Protein AF-A0A0R2JJ15-F1 (afdb_monomer)

Structure (mmCIF, N/CA/C/O backbone):
data_AF-A0A0R2JJ15-F1
#
_entry.id   AF-A0A0R2JJ15-F1
#
loop_
_atom_site.group_PDB
_atom_site.id
_atom_site.type_symbol
_atom_site.label_atom_id
_atom_site.label_alt_id
_atom_site.label_comp_id
_atom_site.label_asym_id
_atom_site.label_entity_id
_atom_site.label_seq_id
_atom_site.pdbx_PDB_ins_code
_atom_site.Cartn_x
_atom_site.Cartn_y
_atom_site.Cartn_z
_atom_site.occupancy
_atom_site.B_iso_or_equiv
_atom_site.auth_seq_id
_atom_site.auth_comp_id
_atom_site.auth_asym_id
_atom_site.auth_atom_id
_atom_site.pdbx_PDB_model_num
ATOM 1 N N . MET A 1 1 ? -5.731 -6.480 8.537 1.00 78.06 1 MET A N 1
ATOM 2 C CA . MET A 1 1 ? -5.852 -7.213 9.824 1.00 78.06 1 MET A CA 1
ATOM 3 C C . MET A 1 1 ? -4.947 -6.651 10.909 1.00 78.06 1 MET A C 1
ATOM 5 O O . MET A 1 1 ? -5.484 -6.080 11.848 1.00 78.06 1 MET A O 1
ATOM 9 N N . GLY A 1 2 ? -3.614 -6.746 10.768 1.00 78.00 2 GLY A N 1
ATOM 10 C CA . GLY A 1 2 ? -2.658 -6.289 11.794 1.00 78.00 2 GLY A CA 1
ATOM 11 C C . GLY A 1 2 ? -2.909 -4.866 12.301 1.00 78.00 2 GLY A C 1
ATOM 12 O O . GLY A 1 2 ? -2.854 -4.636 13.500 1.00 78.00 2 GLY A O 1
ATOM 13 N N . LEU A 1 3 ? -3.322 -3.955 11.414 1.00 85.50 3 LEU A N 1
ATOM 14 C CA . LEU A 1 3 ? -3.562 -2.549 11.759 1.00 85.50 3 LEU A CA 1
ATOM 15 C C . LEU A 1 3 ? -4.679 -2.346 12.777 1.00 85.50 3 LEU A C 1
ATOM 17 O O . LEU A 1 3 ? -4.579 -1.487 13.642 1.00 85.50 3 LEU A O 1
ATOM 21 N N . VAL A 1 4 ? -5.754 -3.117 12.641 1.00 83.38 4 VAL A N 1
ATOM 22 C CA . VAL A 1 4 ? -6.953 -2.956 13.468 1.00 83.38 4 VAL A CA 1
ATOM 23 C C . VAL A 1 4 ? -6.856 -3.786 14.749 1.00 83.38 4 VAL A C 1
ATOM 25 O O . VAL A 1 4 ? -7.503 -3.449 15.733 1.00 83.38 4 VAL A O 1
ATOM 28 N N . LEU A 1 5 ? -6.081 -4.876 14.733 1.00 83.56 5 LEU A N 1
ATOM 29 C CA . LEU A 1 5 ? -5.919 -5.773 15.882 1.00 83.56 5 LEU A CA 1
ATOM 30 C C . LEU A 1 5 ? -4.769 -5.365 16.807 1.00 83.56 5 LEU A C 1
ATOM 32 O O . LEU A 1 5 ? -4.867 -5.588 18.007 1.00 83.56 5 LEU A O 1
ATOM 36 N N . LEU A 1 6 ? -3.693 -4.811 16.247 1.00 84.06 6 LEU A N 1
ATOM 37 C CA . LEU A 1 6 ? -2.497 -4.401 16.977 1.00 84.06 6 LEU A CA 1
ATOM 38 C C . LEU A 1 6 ? -2.385 -2.875 16.916 1.00 84.06 6 LEU A C 1
ATOM 40 O O . LEU A 1 6 ? -2.943 -2.178 17.757 1.00 84.06 6 LEU A O 1
ATOM 44 N N . ASP A 1 7 ? -1.706 -2.364 15.889 1.00 88.19 7 ASP A N 1
ATOM 45 C CA . ASP A 1 7 ? -1.448 -0.948 15.649 1.00 88.19 7 ASP A CA 1
ATOM 46 C C . ASP A 1 7 ? -0.700 -0.760 14.308 1.00 88.19 7 ASP A C 1
ATOM 48 O O . ASP A 1 7 ? -0.325 -1.720 13.616 1.00 88.19 7 ASP A O 1
ATOM 52 N N . LEU A 1 8 ? -0.464 0.499 13.924 1.00 89.88 8 LEU A N 1
ATOM 53 C CA . LEU A 1 8 ? 0.222 0.843 12.675 1.00 89.88 8 LEU A CA 1
ATOM 54 C C . LEU A 1 8 ? 1.689 0.384 12.655 1.00 89.88 8 LEU A C 1
ATOM 56 O O . LEU A 1 8 ? 2.143 -0.107 11.620 1.00 89.88 8 LEU A O 1
ATOM 60 N N . LYS A 1 9 ? 2.427 0.484 13.772 1.00 89.19 9 LYS A N 1
ATOM 61 C CA . LYS A 1 9 ? 3.848 0.094 13.807 1.00 89.19 9 LYS A CA 1
ATOM 62 C C . LYS A 1 9 ? 3.989 -1.415 13.664 1.00 89.19 9 LYS A C 1
ATOM 64 O O . LYS A 1 9 ? 4.767 -1.873 12.827 1.00 89.19 9 LYS A O 1
ATOM 69 N N . SER A 1 10 ? 3.177 -2.183 14.392 1.00 91.62 10 SER A N 1
ATOM 70 C CA . SER A 1 10 ? 3.151 -3.644 14.245 1.00 91.62 10 SER A CA 1
ATOM 71 C C . SER A 1 10 ? 2.770 -4.070 12.828 1.00 91.62 10 SER A C 1
ATOM 73 O O . SER A 1 10 ? 3.316 -5.034 12.302 1.00 91.62 10 SER A O 1
ATOM 75 N N . SER A 1 11 ? 1.886 -3.326 12.157 1.00 92.50 11 SER A N 1
ATOM 76 C CA . SER A 1 11 ? 1.506 -3.610 10.765 1.00 92.50 11 SER A CA 1
ATOM 77 C C . SER A 1 11 ? 2.650 -3.434 9.779 1.00 92.50 11 SER A C 1
ATOM 79 O O . SER A 1 11 ? 2.811 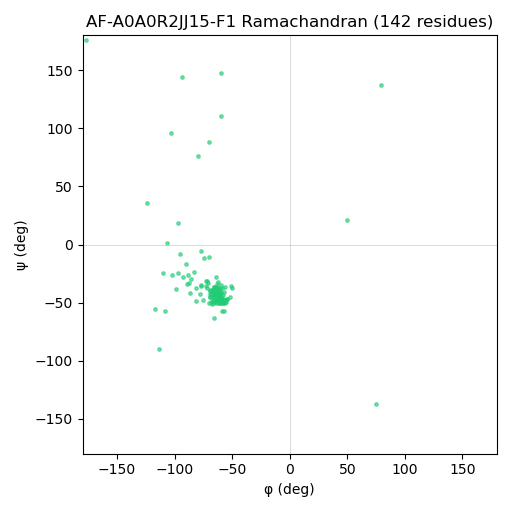-4.262 8.884 1.00 92.50 11 SER A O 1
ATOM 81 N N . TYR A 1 12 ? 3.461 -2.390 9.950 1.00 93.31 12 TYR A N 1
ATOM 82 C CA . TYR A 1 12 ? 4.681 -2.224 9.163 1.00 93.31 12 TYR A CA 1
ATOM 83 C C . TYR A 1 12 ? 5.694 -3.332 9.455 1.00 93.31 12 TYR A C 1
ATOM 85 O O . TYR A 1 12 ? 6.301 -3.848 8.520 1.00 93.31 12 TYR A O 1
ATOM 93 N N . GLY A 1 13 ? 5.813 -3.764 10.714 1.00 92.44 13 GLY A N 1
ATOM 94 C CA . GLY A 1 13 ? 6.629 -4.922 11.085 1.00 92.44 13 GLY A CA 1
ATOM 95 C C . GLY A 1 13 ? 6.183 -6.206 10.381 1.00 92.44 13 GLY A C 1
ATOM 96 O O . GLY A 1 13 ? 7.003 -6.892 9.778 1.00 92.44 13 GLY A O 1
ATOM 97 N N . ILE A 1 14 ? 4.877 -6.497 10.374 1.00 93.56 14 ILE A N 1
ATOM 98 C CA . ILE A 1 14 ? 4.303 -7.655 9.668 1.00 93.56 14 ILE A CA 1
ATOM 99 C C . ILE A 1 14 ? 4.577 -7.567 8.164 1.00 93.56 14 ILE A C 1
ATOM 101 O O . ILE A 1 14 ? 4.964 -8.559 7.549 1.00 93.56 14 ILE A O 1
ATOM 105 N N . LEU A 1 15 ? 4.394 -6.387 7.564 1.00 94.00 15 LEU A N 1
ATOM 106 C CA . LEU A 1 15 ? 4.665 -6.161 6.145 1.00 94.00 15 LEU A CA 1
ATOM 107 C C . LEU A 1 15 ? 6.141 -6.405 5.804 1.00 94.00 15 LEU A C 1
ATOM 109 O O . LEU A 1 15 ? 6.447 -7.069 4.810 1.00 94.00 15 LEU A O 1
ATOM 113 N N . PHE A 1 16 ? 7.047 -5.889 6.630 1.00 93.38 16 PHE A N 1
ATOM 114 C CA . PHE A 1 16 ? 8.480 -6.071 6.445 1.00 93.38 16 PHE A CA 1
ATOM 115 C C . PHE A 1 16 ? 8.875 -7.540 6.595 1.00 93.38 16 PHE A C 1
ATOM 117 O O . PHE A 1 16 ? 9.516 -8.091 5.704 1.00 93.38 16 PHE A O 1
ATOM 124 N N . LEU A 1 17 ? 8.412 -8.204 7.659 1.00 94.19 17 LEU A N 1
ATOM 125 C CA . LEU A 1 17 ? 8.670 -9.622 7.896 1.00 94.19 17 LEU A CA 1
ATOM 126 C C . LEU A 1 17 ? 8.149 -10.486 6.744 1.00 94.19 17 LEU A C 1
ATOM 128 O O . LEU A 1 17 ? 8.880 -11.331 6.240 1.00 94.19 17 LEU A O 1
ATOM 132 N N . ARG A 1 18 ? 6.920 -10.240 6.269 1.00 93.88 18 ARG A N 1
ATOM 133 C CA . ARG A 1 18 ? 6.354 -10.916 5.088 1.00 93.88 18 ARG A CA 1
ATOM 134 C C . ARG A 1 18 ? 7.270 -10.761 3.875 1.00 93.88 18 ARG A C 1
ATOM 136 O O . ARG A 1 18 ? 7.521 -11.733 3.167 1.00 93.88 18 ARG A O 1
ATOM 143 N N . SER A 1 19 ? 7.735 -9.543 3.618 1.00 92.38 19 SER A N 1
ATOM 144 C CA . SER A 1 19 ? 8.547 -9.238 2.438 1.00 92.38 19 SER A CA 1
ATOM 145 C C . SER A 1 19 ? 9.933 -9.875 2.527 1.00 92.38 19 SER A C 1
ATOM 147 O O . SER A 1 19 ? 10.410 -10.433 1.543 1.00 92.38 19 SER A O 1
ATOM 149 N N . LEU A 1 20 ? 10.534 -9.879 3.720 1.00 91.25 20 LEU A N 1
ATOM 150 C CA . LEU A 1 20 ? 11.789 -10.571 4.000 1.00 91.25 20 LEU A CA 1
ATOM 151 C C . LEU A 1 20 ? 11.640 -12.088 3.832 1.00 91.25 20 LEU A C 1
ATOM 153 O O . LEU A 1 20 ? 12.449 -12.713 3.158 1.00 91.25 20 LEU A O 1
ATOM 157 N N . LEU A 1 21 ? 10.580 -12.681 4.382 1.00 91.19 21 LEU A N 1
ATOM 158 C CA . LEU A 1 21 ? 10.304 -14.110 4.224 1.00 91.19 21 LEU A CA 1
ATOM 159 C C . LEU A 1 21 ? 10.099 -14.485 2.754 1.00 91.19 21 LEU A C 1
ATOM 161 O O . LEU A 1 21 ? 10.630 -15.499 2.310 1.00 91.19 21 LEU A O 1
ATOM 165 N N . LYS A 1 22 ? 9.388 -13.655 1.978 1.00 90.69 22 LYS A N 1
ATOM 166 C CA . LYS A 1 22 ? 9.241 -13.868 0.532 1.00 90.69 22 LYS A CA 1
ATOM 167 C C . LYS A 1 22 ? 10.601 -13.853 -0.170 1.00 90.69 22 LYS A C 1
ATOM 169 O O . LYS A 1 22 ? 10.866 -14.738 -0.973 1.00 90.69 22 LYS A O 1
ATOM 174 N N . LEU A 1 23 ? 11.465 -12.900 0.174 1.00 90.31 23 LEU A N 1
ATOM 175 C CA . LEU A 1 23 ? 12.811 -12.794 -0.387 1.00 90.31 23 LEU A CA 1
ATOM 176 C C . LEU A 1 23 ? 13.701 -14.000 -0.048 1.00 90.31 23 LEU A C 1
ATOM 178 O O . LEU A 1 23 ? 14.513 -14.402 -0.874 1.00 90.31 23 LEU A O 1
ATOM 182 N N . LEU A 1 24 ? 13.571 -14.552 1.160 1.00 89.38 24 LEU A N 1
ATOM 183 C CA . LEU A 1 24 ? 14.401 -15.664 1.632 1.00 89.38 24 LEU A CA 1
ATOM 184 C C . LEU A 1 24 ? 13.922 -17.027 1.120 1.00 89.38 24 LEU A C 1
ATOM 186 O O . LEU A 1 24 ? 14.744 -17.889 0.834 1.00 89.38 24 LEU A O 1
ATOM 190 N N . ILE A 1 25 ? 12.606 -17.230 1.023 1.00 90.50 25 ILE A N 1
ATOM 191 C CA . ILE A 1 25 ? 12.012 -18.545 0.736 1.00 90.50 25 ILE A CA 1
ATOM 192 C C . ILE A 1 25 ? 11.636 -18.690 -0.742 1.00 90.50 25 ILE A C 1
ATOM 194 O O . ILE A 1 25 ? 11.779 -19.766 -1.312 1.00 90.50 25 ILE A O 1
ATOM 198 N N . ALA A 1 26 ? 11.137 -17.623 -1.367 1.00 87.19 26 ALA A N 1
ATOM 199 C CA . ALA A 1 26 ? 10.506 -17.664 -2.686 1.00 87.19 26 ALA A CA 1
ATOM 200 C C . ALA A 1 26 ? 11.177 -16.704 -3.678 1.00 87.19 26 ALA A C 1
ATOM 202 O O . ALA A 1 26 ? 10.503 -16.090 -4.500 1.00 87.19 26 ALA A O 1
ATOM 203 N N . ASN A 1 27 ? 12.498 -16.555 -3.574 1.00 83.81 27 ASN A N 1
ATOM 204 C CA . ASN A 1 27 ? 13.273 -15.616 -4.375 1.00 83.81 27 ASN A CA 1
ATOM 205 C C . ASN A 1 27 ? 13.145 -15.903 -5.883 1.00 83.81 27 ASN A C 1
ATOM 207 O O . ASN A 1 27 ? 13.684 -16.893 -6.376 1.00 83.81 27 ASN A O 1
ATOM 211 N N . ALA A 1 28 ? 12.476 -15.014 -6.619 1.00 79.31 28 ALA A N 1
ATOM 212 C CA . ALA A 1 28 ? 12.350 -15.080 -8.076 1.00 79.31 28 ALA A CA 1
ATOM 213 C C . ALA A 1 28 ? 13.371 -14.191 -8.824 1.00 79.31 28 ALA A C 1
ATOM 215 O O . ALA A 1 28 ? 13.172 -13.853 -9.994 1.00 79.31 28 ALA A O 1
ATOM 216 N N . GLY A 1 29 ? 14.461 -13.780 -8.167 1.00 83.12 29 GLY A N 1
ATOM 217 C CA . GLY A 1 29 ? 15.539 -12.985 -8.756 1.00 83.12 29 GLY A CA 1
ATOM 218 C C . GLY A 1 29 ? 15.182 -11.510 -8.978 1.00 83.12 29 GLY A C 1
ATOM 219 O O . GLY A 1 29 ? 14.587 -10.855 -8.124 1.00 83.12 29 GLY A O 1
ATOM 220 N N . ILE A 1 30 ? 15.569 -10.971 -10.140 1.00 78.12 30 ILE A N 1
ATOM 221 C CA . ILE A 1 30 ? 15.530 -9.529 -10.468 1.00 78.12 30 ILE A CA 1
ATOM 222 C C . ILE A 1 30 ? 14.122 -8.930 -10.314 1.00 78.12 30 ILE A C 1
ATOM 224 O O . ILE A 1 30 ? 13.976 -7.809 -9.825 1.00 78.12 30 ILE A O 1
ATOM 228 N N . ASN A 1 31 ? 13.082 -9.692 -10.660 1.00 81.75 31 ASN A N 1
ATOM 229 C CA . ASN A 1 31 ? 11.695 -9.244 -10.534 1.00 81.75 31 ASN A CA 1
ATOM 230 C C . ASN A 1 31 ? 11.286 -9.010 -9.076 1.00 81.75 31 ASN A C 1
ATOM 232 O O . ASN A 1 31 ? 10.579 -8.048 -8.787 1.00 81.75 31 ASN A O 1
ATOM 236 N N . ASP A 1 32 ? 11.747 -9.846 -8.144 1.00 84.06 32 ASP A N 1
ATOM 237 C CA . ASP A 1 32 ? 11.464 -9.654 -6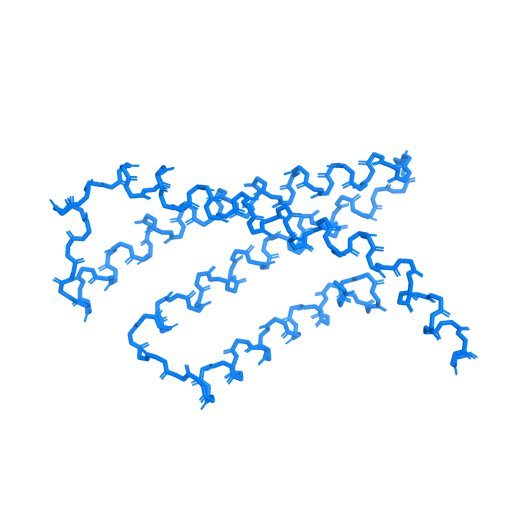.722 1.00 84.06 32 ASP A CA 1
ATOM 238 C C . ASP A 1 32 ? 12.324 -8.544 -6.122 1.00 84.06 32 ASP A C 1
ATOM 240 O O . ASP A 1 32 ? 11.830 -7.770 -5.305 1.00 84.06 32 ASP A O 1
ATOM 244 N N . TYR A 1 33 ? 13.572 -8.396 -6.565 1.00 85.88 33 TYR A N 1
ATOM 245 C CA . TYR A 1 33 ? 14.438 -7.311 -6.099 1.00 85.88 33 TYR A CA 1
ATOM 246 C C . TYR A 1 33 ? 13.905 -5.925 -6.468 1.00 85.88 33 TYR A C 1
ATOM 248 O O . TYR A 1 33 ? 14.039 -4.996 -5.675 1.00 85.88 33 TYR A O 1
ATOM 256 N N . ILE A 1 34 ? 13.255 -5.790 -7.627 1.00 87.38 34 ILE A N 1
ATOM 257 C CA . ILE A 1 34 ? 12.613 -4.539 -8.056 1.00 87.38 34 ILE A CA 1
ATOM 258 C C . ILE A 1 34 ? 11.178 -4.447 -7.502 1.00 87.38 34 ILE A C 1
ATOM 260 O O . ILE A 1 34 ? 10.740 -3.400 -7.027 1.00 87.38 34 ILE A O 1
ATOM 264 N N . GLY A 1 35 ? 10.422 -5.543 -7.529 1.00 87.38 35 GLY A N 1
ATOM 265 C CA . GLY A 1 35 ? 9.011 -5.557 -7.146 1.00 87.38 35 GLY A CA 1
ATOM 266 C C . GLY A 1 35 ? 8.763 -5.432 -5.640 1.00 87.38 35 GLY A C 1
ATOM 267 O O . GLY A 1 35 ? 7.795 -4.794 -5.224 1.00 87.38 35 GLY A O 1
ATOM 268 N N . LEU A 1 36 ? 9.618 -6.010 -4.794 1.00 91.12 36 LEU A N 1
ATOM 269 C CA . LEU A 1 36 ? 9.404 -6.000 -3.342 1.00 91.12 36 LEU A CA 1
ATOM 270 C C . LEU A 1 36 ? 9.515 -4.597 -2.730 1.00 91.12 36 LEU A C 1
ATOM 272 O O . LEU A 1 36 ? 8.591 -4.220 -2.006 1.00 91.12 36 LEU A O 1
ATOM 276 N N . PRO A 1 37 ? 10.552 -3.784 -3.021 1.00 91.56 37 PRO A N 1
ATOM 277 C CA . PRO A 1 37 ? 10.647 -2.433 -2.471 1.00 91.56 37 PRO A CA 1
ATOM 278 C C . PRO A 1 37 ? 9.446 -1.557 -2.832 1.00 91.56 37 PRO A C 1
ATOM 280 O O . PRO A 1 37 ? 8.894 -0.884 -1.961 1.00 91.56 37 PRO A O 1
ATOM 283 N N . MET A 1 38 ? 8.983 -1.602 -4.087 1.00 92.38 38 MET A N 1
ATOM 284 C CA . MET A 1 38 ? 7.813 -0.814 -4.486 1.00 92.38 38 MET A CA 1
ATOM 285 C C . MET A 1 38 ? 6.537 -1.265 -3.774 1.00 92.38 38 MET A C 1
ATOM 287 O O . MET A 1 38 ? 5.732 -0.435 -3.359 1.00 92.38 38 MET A O 1
ATOM 291 N N . ASN A 1 39 ? 6.366 -2.572 -3.592 1.00 93.25 39 ASN A N 1
ATOM 292 C CA . ASN A 1 39 ? 5.185 -3.137 -2.963 1.00 93.25 39 ASN A CA 1
ATOM 293 C C . ASN A 1 39 ? 5.137 -2.795 -1.464 1.00 93.25 39 ASN A C 1
ATOM 295 O O . ASN A 1 39 ? 4.086 -2.405 -0.955 1.00 93.25 39 ASN A O 1
ATOM 299 N N . ILE A 1 40 ? 6.288 -2.830 -0.781 1.00 94.50 40 ILE A N 1
ATOM 300 C CA . ILE A 1 40 ? 6.411 -2.363 0.606 1.00 94.50 40 ILE A CA 1
ATOM 301 C C . ILE A 1 40 ? 5.981 -0.897 0.709 1.00 94.50 40 ILE A C 1
ATOM 303 O O . ILE A 1 40 ? 5.135 -0.572 1.540 1.00 94.50 40 ILE A O 1
ATOM 307 N N . LEU A 1 41 ? 6.512 -0.017 -0.144 1.00 95.38 41 LEU A N 1
ATOM 308 C CA . LEU A 1 41 ? 6.179 1.412 -0.114 1.00 95.38 41 LEU A CA 1
ATOM 309 C C . LEU A 1 41 ? 4.696 1.672 -0.418 1.00 95.38 41 LEU A C 1
ATOM 311 O O . LEU A 1 41 ? 4.051 2.450 0.288 1.00 95.38 41 LEU A O 1
ATOM 315 N N . GLY A 1 42 ? 4.135 0.987 -1.419 1.00 94.88 42 GLY A N 1
ATOM 316 C CA . GLY A 1 42 ? 2.717 1.082 -1.766 1.00 94.88 42 GLY A CA 1
ATOM 317 C C . GLY A 1 42 ? 1.809 0.668 -0.607 1.00 94.88 42 GLY A C 1
ATOM 318 O O . GLY A 1 42 ? 0.890 1.402 -0.236 1.00 94.88 42 GLY A O 1
ATOM 319 N N . TYR A 1 43 ? 2.098 -0.465 0.036 1.00 94.56 43 TYR A N 1
ATOM 320 C CA . TYR A 1 43 ? 1.315 -0.916 1.184 1.00 94.56 43 TYR A CA 1
ATOM 321 C C . TYR A 1 43 ? 1.541 -0.084 2.444 1.00 94.56 43 TYR A C 1
ATOM 323 O O . TYR A 1 43 ? 0.606 0.066 3.228 1.00 94.56 43 TYR A O 1
ATOM 331 N N . MET A 1 44 ? 2.735 0.475 2.658 1.00 94.75 44 MET A N 1
ATOM 332 C CA . MET A 1 44 ? 2.965 1.419 3.754 1.00 94.75 44 MET A CA 1
ATOM 333 C C . MET A 1 44 ? 2.036 2.626 3.625 1.00 94.75 44 MET A C 1
ATOM 335 O O . MET A 1 44 ? 1.362 2.980 4.593 1.00 94.75 44 MET A O 1
ATOM 339 N N . LEU A 1 45 ? 1.929 3.202 2.422 1.00 95.31 45 LEU A N 1
ATOM 340 C CA . LEU A 1 45 ? 1.006 4.307 2.173 1.00 95.31 45 LEU A CA 1
ATOM 341 C C . LEU A 1 45 ? -0.456 3.881 2.352 1.00 95.31 45 LEU A C 1
ATOM 343 O O . LEU A 1 45 ? -1.212 4.577 3.030 1.00 95.31 45 LEU A O 1
ATOM 347 N N . LEU A 1 46 ? -0.846 2.723 1.810 1.00 94.38 46 LEU A N 1
ATOM 348 C CA . LEU A 1 46 ? -2.199 2.188 1.983 1.00 94.38 46 LEU A CA 1
ATOM 349 C C . LEU A 1 46 ? -2.555 2.048 3.465 1.00 94.38 46 LEU A C 1
ATOM 351 O O . LEU A 1 46 ? -3.621 2.496 3.879 1.00 94.38 46 LEU A O 1
ATOM 355 N N . LEU A 1 47 ? -1.670 1.454 4.272 1.00 94.56 47 LEU A N 1
ATOM 356 C CA . LEU A 1 47 ? -1.878 1.255 5.708 1.00 94.56 47 LEU A CA 1
ATOM 357 C C . LEU A 1 47 ? -1.954 2.587 6.458 1.00 94.56 47 LEU A C 1
ATOM 359 O O . LEU A 1 47 ? -2.785 2.727 7.356 1.00 94.56 47 LEU A O 1
ATOM 363 N N . PHE A 1 48 ? -1.133 3.566 6.075 1.00 94.94 48 PHE A N 1
ATOM 364 C CA . PHE A 1 48 ? -1.177 4.913 6.633 1.00 94.94 48 PHE A CA 1
ATOM 365 C C . PHE A 1 48 ? -2.531 5.591 6.382 1.00 94.94 48 PHE A C 1
ATOM 367 O O . PHE A 1 48 ? -3.164 6.072 7.325 1.00 94.94 48 PHE A O 1
ATOM 374 N N . VAL A 1 49 ? -3.014 5.578 5.135 1.00 94.06 49 VAL A N 1
ATOM 375 C CA . VAL A 1 49 ? -4.306 6.179 4.756 1.00 94.06 49 VAL A CA 1
ATOM 376 C C . VAL A 1 49 ? -5.470 5.449 5.423 1.00 94.06 49 VAL A C 1
ATOM 378 O O . VAL A 1 49 ? -6.364 6.088 5.977 1.00 94.06 49 VAL A O 1
ATOM 381 N N . LEU A 1 50 ? -5.434 4.115 5.455 1.00 93.19 50 LEU A N 1
ATOM 382 C CA . LEU A 1 50 ? -6.414 3.304 6.179 1.00 93.19 50 LEU A CA 1
ATOM 383 C C . LEU A 1 50 ? -6.478 3.688 7.655 1.00 93.19 50 LEU A C 1
ATOM 385 O O . LEU A 1 50 ? -7.566 3.896 8.189 1.00 93.19 50 LEU A O 1
ATOM 389 N N . ASN A 1 51 ? -5.321 3.797 8.307 1.00 93.62 51 ASN A N 1
ATOM 390 C CA . ASN A 1 51 ? -5.234 4.179 9.707 1.00 93.62 51 ASN A CA 1
ATOM 391 C C . ASN A 1 51 ? -5.828 5.569 9.937 1.00 93.62 51 ASN A C 1
ATOM 393 O O . ASN A 1 51 ? -6.627 5.742 10.851 1.00 93.62 51 ASN A O 1
ATOM 397 N N . TRP A 1 52 ? -5.505 6.538 9.078 1.00 92.62 52 TRP A N 1
ATOM 398 C CA . TRP A 1 52 ? -6.093 7.873 9.144 1.00 92.62 52 TRP A CA 1
ATOM 399 C C . TRP A 1 52 ? -7.621 7.806 9.049 1.00 92.62 52 TRP A C 1
ATOM 401 O O . TRP A 1 52 ? -8.310 8.262 9.964 1.00 92.62 52 TRP A O 1
ATOM 411 N N . CYS A 1 53 ? -8.177 7.223 7.983 1.00 91.38 53 CYS A N 1
ATOM 412 C CA . CYS A 1 53 ? -9.630 7.141 7.779 1.00 91.38 53 CYS A CA 1
ATOM 413 C C . CYS A 1 53 ? -10.331 6.433 8.949 1.00 91.38 53 CYS A C 1
ATOM 415 O O . CYS A 1 53 ? -11.372 6.880 9.440 1.00 91.38 53 CYS A O 1
ATOM 417 N N . LEU A 1 54 ? -9.725 5.356 9.451 1.00 88.38 54 LEU A N 1
ATOM 418 C CA . LEU A 1 54 ? -10.226 4.606 10.594 1.00 88.38 54 LEU A CA 1
ATOM 419 C C . LEU A 1 54 ? -9.968 5.285 11.937 1.00 88.38 54 LEU A C 1
ATOM 421 O O . LEU A 1 54 ? -10.493 4.785 12.916 1.00 88.38 54 LEU A O 1
ATOM 425 N N . GLN A 1 55 ? -9.251 6.402 12.052 1.00 89.62 55 GLN A N 1
ATOM 426 C CA . GLN A 1 55 ? -9.114 7.148 13.314 1.00 89.62 55 GLN A CA 1
ATOM 427 C C . GLN A 1 55 ? -10.112 8.304 13.449 1.00 89.62 55 GLN A C 1
ATOM 429 O O . GLN A 1 55 ? -10.265 8.854 14.539 1.00 89.62 55 GLN A O 1
ATOM 434 N N . GLN A 1 56 ? -10.863 8.620 12.390 1.00 88.12 56 GLN A N 1
ATOM 435 C CA . GLN A 1 56 ? -11.843 9.706 12.401 1.00 88.12 56 GLN A CA 1
ATOM 436 C C . GLN A 1 56 ? -13.065 9.375 13.269 1.00 88.12 56 GLN A C 1
ATOM 438 O O . GLN A 1 56 ? -14.064 8.837 12.792 1.00 88.12 56 GLN A O 1
ATOM 443 N N . LYS A 1 57 ? -12.990 9.697 14.566 1.00 83.06 57 LYS A N 1
ATOM 444 C CA . LYS A 1 57 ? -14.048 9.415 15.555 1.00 83.06 57 LYS A CA 1
ATOM 445 C C . LYS A 1 57 ? -15.358 10.156 15.269 1.00 83.06 57 LYS A C 1
ATOM 447 O O . LYS A 1 57 ? -16.418 9.647 15.608 1.00 83.06 57 LYS A O 1
ATOM 452 N N . ASN A 1 58 ? -15.281 11.312 14.611 1.00 86.12 58 ASN A N 1
ATOM 453 C CA . ASN A 1 58 ? -16.444 12.140 14.277 1.00 86.12 58 ASN A CA 1
ATOM 454 C C . ASN A 1 58 ? -17.283 11.560 13.126 1.00 86.12 58 ASN A C 1
ATOM 456 O O . ASN A 1 58 ? -18.382 12.037 12.856 1.00 86.12 58 ASN A O 1
ATOM 460 N N . TRP A 1 59 ? -16.771 10.555 12.412 1.00 88.44 59 TRP A N 1
ATOM 461 C CA . TRP A 1 59 ? -17.454 9.962 11.269 1.00 88.44 59 TRP A CA 1
ATOM 462 C C . TRP A 1 59 ? -18.268 8.742 11.682 1.00 88.44 59 TRP A C 1
ATOM 464 O O . TRP A 1 59 ? -17.850 7.930 12.511 1.00 88.44 59 TRP A O 1
ATOM 474 N N . ARG A 1 60 ? -19.424 8.564 11.033 1.00 90.94 60 ARG A N 1
ATOM 475 C CA . ARG A 1 60 ? -20.218 7.345 11.201 1.00 90.94 60 ARG A CA 1
ATOM 476 C C . ARG A 1 60 ? -19.390 6.117 10.786 1.00 90.94 60 ARG A C 1
ATOM 478 O O . ARG A 1 60 ? -18.601 6.219 9.844 1.00 90.94 60 ARG A O 1
ATOM 485 N N . PRO A 1 61 ? -19.592 4.941 11.411 1.00 84.81 61 PRO A N 1
ATOM 486 C CA . PRO A 1 61 ? -18.825 3.734 11.094 1.00 84.81 61 PRO A CA 1
ATOM 487 C C . PRO A 1 61 ? -18.816 3.396 9.599 1.00 84.81 61 PRO A C 1
ATOM 489 O O . PRO A 1 61 ? -17.755 3.178 9.022 1.00 84.81 61 PRO A O 1
ATOM 492 N N . TRP A 1 62 ? -19.979 3.462 8.942 1.00 84.69 62 TRP A N 1
ATOM 493 C CA . TRP A 1 62 ? -20.089 3.198 7.506 1.00 84.69 62 TRP A CA 1
ATOM 494 C C . TRP A 1 62 ? -19.273 4.190 6.659 1.00 84.69 62 TRP A C 1
ATOM 496 O O . TRP A 1 62 ? -18.615 3.764 5.717 1.00 84.69 62 TRP A O 1
ATOM 506 N N . MET A 1 63 ? -19.234 5.477 7.035 1.00 89.19 63 MET A N 1
ATOM 507 C CA . MET A 1 63 ? -18.443 6.501 6.338 1.00 89.19 63 MET A CA 1
ATOM 508 C C . MET A 1 63 ? -16.945 6.245 6.480 1.00 89.19 63 MET A C 1
ATOM 510 O O . MET A 1 63 ? -16.204 6.411 5.520 1.00 89.19 63 MET A O 1
ATOM 514 N N . ARG A 1 64 ? -16.477 5.812 7.657 1.00 90.31 64 ARG A N 1
ATOM 515 C CA . ARG A 1 64 ? -15.057 5.467 7.875 1.00 90.31 64 ARG A CA 1
ATOM 516 C C . ARG A 1 64 ? -14.637 4.297 6.997 1.00 90.31 64 ARG A C 1
ATOM 518 O O . ARG A 1 64 ? -13.559 4.323 6.418 1.00 90.31 64 ARG A O 1
ATOM 525 N N . HIS A 1 65 ? -15.495 3.290 6.876 1.00 91.00 65 HIS A N 1
ATOM 526 C CA . HIS A 1 65 ? -15.228 2.115 6.053 1.00 91.00 65 HIS A CA 1
ATOM 527 C C . HIS A 1 65 ? -15.229 2.433 4.555 1.00 91.00 65 HIS A C 1
ATOM 529 O O . HIS A 1 65 ? -14.303 2.028 3.854 1.00 91.00 65 HIS A O 1
ATOM 535 N N . THR A 1 66 ? -16.211 3.195 4.064 1.00 92.56 66 THR A N 1
ATOM 536 C CA . THR A 1 66 ? -16.278 3.571 2.643 1.00 92.56 66 THR A CA 1
ATOM 537 C C . THR A 1 66 ? -15.154 4.524 2.254 1.00 92.56 66 THR A C 1
ATOM 539 O O . THR A 1 66 ? -14.507 4.317 1.231 1.00 92.56 66 THR A O 1
ATOM 542 N N . THR A 1 67 ? -14.850 5.524 3.084 1.00 92.50 67 THR A N 1
ATOM 543 C CA . THR A 1 67 ? -13.721 6.437 2.838 1.00 92.50 67 THR A CA 1
ATOM 544 C C . THR A 1 67 ? -12.382 5.712 2.892 1.00 92.50 67 THR A C 1
ATOM 546 O O . THR A 1 67 ? -11.559 5.933 2.011 1.00 92.50 67 THR A O 1
ATOM 549 N N . ALA A 1 68 ? -12.171 4.794 3.841 1.00 93.06 68 ALA A N 1
ATOM 550 C CA . ALA A 1 68 ? -10.959 3.977 3.883 1.00 93.06 68 ALA A CA 1
ATOM 551 C C . ALA A 1 68 ? -10.792 3.123 2.617 1.00 93.06 68 ALA A C 1
ATOM 553 O O . ALA A 1 68 ? -9.689 3.038 2.085 1.00 93.06 68 ALA A O 1
ATOM 554 N N . LEU A 1 69 ? -11.878 2.525 2.116 1.00 94.62 69 LEU A N 1
ATOM 555 C CA . LEU A 1 69 ? -11.863 1.746 0.87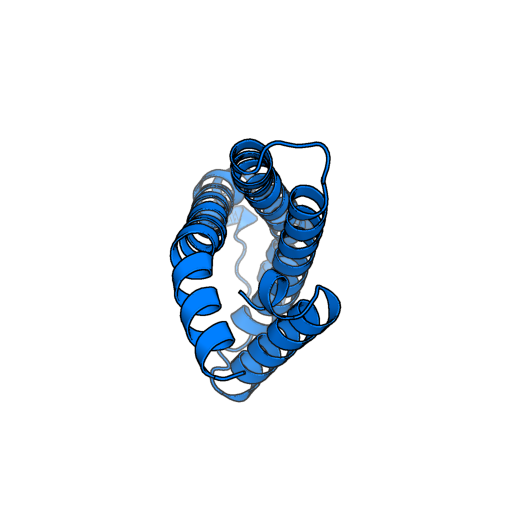8 1.00 94.62 69 LEU A CA 1
ATOM 556 C C . LEU A 1 69 ? -11.499 2.615 -0.328 1.00 94.62 69 LEU A C 1
ATOM 558 O O . LEU A 1 69 ? -10.596 2.259 -1.081 1.00 94.62 69 LEU A O 1
ATOM 562 N N . ILE A 1 70 ? -12.166 3.758 -0.488 1.00 95.31 70 ILE A N 1
ATOM 563 C CA . ILE A 1 70 ? -11.945 4.667 -1.617 1.00 95.31 70 ILE A CA 1
ATOM 564 C C . ILE A 1 70 ? -10.534 5.257 -1.534 1.00 95.31 70 ILE A C 1
ATOM 566 O O . ILE A 1 70 ? -9.692 4.974 -2.385 1.00 95.31 70 ILE A O 1
ATOM 570 N N . PHE A 1 71 ? -10.235 6.028 -0.488 1.00 95.62 71 PHE A N 1
ATOM 571 C CA . PHE A 1 71 ? -8.961 6.738 -0.379 1.00 95.62 71 PHE A CA 1
ATOM 572 C C . PHE A 1 71 ? -7.771 5.788 -0.254 1.00 95.62 71 PHE A C 1
ATOM 574 O O . PHE A 1 71 ? -6.732 6.053 -0.852 1.00 95.62 71 PHE A O 1
ATOM 581 N N . GLY A 1 72 ? -7.916 4.660 0.447 1.00 94.81 72 GLY A N 1
ATOM 582 C CA . GLY A 1 72 ? -6.861 3.653 0.537 1.00 94.81 72 GLY A CA 1
ATOM 583 C C . GLY A 1 72 ? -6.520 3.062 -0.831 1.00 94.81 72 GLY A C 1
ATOM 584 O O . GLY A 1 72 ? -5.352 3.057 -1.218 1.00 94.81 72 GLY A O 1
ATOM 585 N N . THR A 1 73 ? -7.529 2.662 -1.609 1.00 96.19 73 THR A N 1
ATOM 586 C CA . THR A 1 73 ? -7.332 2.092 -2.954 1.00 96.19 73 THR A CA 1
ATOM 587 C C . THR A 1 73 ? -6.734 3.111 -3.925 1.00 96.19 73 THR A C 1
ATOM 589 O O . THR A 1 73 ? -5.783 2.803 -4.648 1.00 96.19 73 THR A O 1
ATOM 592 N N . PHE A 1 74 ? -7.237 4.349 -3.919 1.00 96.38 74 PHE A N 1
ATOM 593 C CA . PHE A 1 74 ? -6.688 5.413 -4.760 1.00 96.38 74 PHE A CA 1
ATOM 594 C C . PHE A 1 74 ? -5.251 5.765 -4.368 1.00 96.38 74 PHE A C 1
ATOM 596 O O . PHE A 1 74 ? -4.402 5.887 -5.248 1.00 96.38 74 PHE A O 1
ATOM 603 N N . SER A 1 75 ? -4.945 5.861 -3.070 1.00 95.88 75 SER A N 1
ATOM 604 C CA . SER A 1 75 ? -3.579 6.134 -2.608 1.00 95.88 75 SER A CA 1
ATOM 605 C C . SER A 1 75 ? -2.595 5.042 -3.026 1.00 95.88 75 SER A C 1
ATOM 607 O O . SER A 1 75 ? -1.513 5.362 -3.516 1.00 95.88 75 SER A O 1
ATOM 609 N N . LEU A 1 76 ? -2.994 3.767 -2.923 1.00 96.19 76 LEU A N 1
ATOM 610 C CA . LEU A 1 76 ? -2.190 2.634 -3.378 1.00 96.19 76 LEU A CA 1
ATOM 611 C C . LEU A 1 76 ? -1.924 2.745 -4.876 1.00 96.19 76 LEU A C 1
ATOM 613 O O . LEU A 1 76 ? -0.782 2.658 -5.315 1.00 96.19 76 LEU A O 1
ATOM 617 N N . THR A 1 77 ? -2.976 2.984 -5.655 1.00 96.56 77 THR A N 1
ATOM 618 C CA . THR A 1 77 ? -2.884 3.056 -7.115 1.00 96.56 77 THR A CA 1
ATOM 619 C C . THR A 1 77 ? -1.977 4.201 -7.556 1.00 96.56 77 THR A C 1
ATOM 621 O O . THR A 1 77 ? -1.084 3.989 -8.371 1.00 96.56 77 THR A O 1
ATOM 624 N N . ILE A 1 78 ? -2.132 5.395 -6.977 1.00 95.94 78 ILE A N 1
ATOM 625 C CA . ILE A 1 78 ? -1.285 6.556 -7.286 1.00 95.94 78 ILE A CA 1
ATOM 626 C C . ILE A 1 78 ? 0.178 6.273 -6.929 1.00 95.94 78 ILE A C 1
ATOM 628 O O . ILE A 1 78 ? 1.063 6.508 -7.754 1.00 95.94 78 ILE A O 1
ATOM 632 N N . ALA A 1 79 ? 0.445 5.725 -5.740 1.00 96.00 79 ALA A N 1
ATOM 633 C CA . ALA A 1 79 ? 1.804 5.358 -5.347 1.00 96.00 79 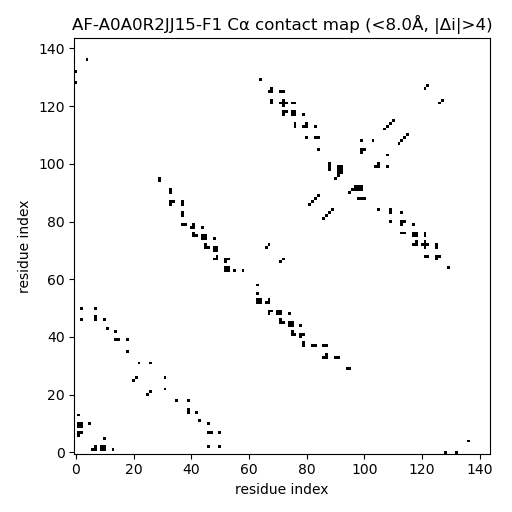ALA A CA 1
ATOM 634 C C . ALA A 1 79 ? 2.413 4.335 -6.305 1.00 96.00 79 ALA A C 1
ATOM 636 O O . ALA A 1 79 ? 3.562 4.475 -6.716 1.00 96.00 79 ALA A O 1
ATOM 637 N N . MET A 1 80 ? 1.635 3.337 -6.712 1.00 95.88 80 MET A N 1
ATOM 638 C CA . MET A 1 80 ? 2.114 2.283 -7.594 1.00 95.88 80 MET A CA 1
ATOM 639 C C . MET A 1 80 ? 2.345 2.773 -9.020 1.00 95.88 80 MET A C 1
ATOM 641 O O . MET A 1 80 ? 3.309 2.329 -9.639 1.00 95.88 80 MET A O 1
ATOM 645 N N . ILE A 1 81 ? 1.565 3.732 -9.525 1.00 95.00 81 ILE A N 1
ATOM 646 C CA . ILE A 1 81 ? 1.868 4.417 -10.792 1.00 95.00 81 ILE A CA 1
ATOM 647 C C . ILE A 1 81 ? 3.210 5.151 -10.686 1.00 95.00 81 ILE A C 1
ATOM 649 O O . ILE A 1 81 ? 4.075 4.964 -11.543 1.00 95.00 81 ILE A O 1
ATOM 653 N N . LEU A 1 82 ? 3.408 5.946 -9.628 1.00 94.81 82 LEU A N 1
ATOM 654 C CA . LEU A 1 82 ? 4.634 6.726 -9.424 1.00 94.81 82 LEU A CA 1
ATOM 655 C C . LEU A 1 82 ? 5.867 5.828 -9.295 1.00 94.81 82 LEU A C 1
ATOM 657 O O . LEU A 1 82 ? 6.865 6.047 -9.979 1.00 94.81 82 LEU A O 1
ATOM 661 N N . LEU A 1 83 ? 5.789 4.786 -8.467 1.00 94.56 83 LEU A N 1
ATOM 662 C CA . LEU A 1 83 ? 6.873 3.824 -8.276 1.00 94.56 83 LEU A CA 1
ATOM 663 C C . LEU A 1 83 ? 7.142 3.023 -9.552 1.00 94.56 83 LEU A C 1
ATOM 665 O O . LEU A 1 83 ? 8.298 2.780 -9.890 1.00 94.56 83 LEU A O 1
ATOM 669 N N . ASN A 1 84 ? 6.112 2.649 -10.314 1.00 93.38 84 ASN A N 1
ATOM 670 C CA . ASN A 1 84 ? 6.341 1.995 -11.600 1.00 93.38 84 ASN A CA 1
ATOM 671 C C . ASN A 1 84 ? 7.077 2.920 -12.570 1.00 93.38 84 ASN A C 1
ATOM 673 O O . ASN A 1 84 ? 8.052 2.503 -13.193 1.00 93.38 84 ASN A O 1
ATOM 677 N N . TYR A 1 85 ? 6.650 4.178 -12.667 1.00 91.06 85 TYR A N 1
ATOM 678 C CA . TYR A 1 85 ? 7.242 5.135 -13.592 1.00 91.06 85 TYR A CA 1
ATOM 679 C C . TYR A 1 85 ? 8.691 5.503 -13.237 1.00 91.06 85 TYR A C 1
ATOM 681 O O . TYR A 1 85 ? 9.560 5.479 -14.112 1.00 91.06 85 TYR A O 1
ATOM 689 N N . LEU A 1 86 ? 8.948 5.829 -11.965 1.00 91.75 86 LEU A N 1
ATOM 690 C CA . LEU A 1 86 ? 10.235 6.351 -11.490 1.00 91.75 86 LEU A CA 1
ATOM 691 C C . LEU A 1 86 ? 11.249 5.263 -11.133 1.00 91.75 86 LEU A C 1
ATOM 693 O O . LEU A 1 86 ? 12.446 5.511 -11.229 1.00 91.75 86 LEU A O 1
ATOM 697 N N . TYR A 1 87 ? 10.789 4.088 -10.702 1.00 91.00 87 TYR A N 1
ATOM 698 C CA . TYR A 1 87 ? 11.655 3.039 -10.163 1.00 91.00 87 TYR A CA 1
ATOM 699 C C . TYR A 1 87 ? 11.627 1.773 -11.023 1.00 91.00 87 TYR A C 1
ATOM 701 O O . TYR A 1 87 ? 12.667 1.352 -11.520 1.00 91.00 87 TYR A O 1
ATOM 709 N N . ALA A 1 88 ? 10.454 1.189 -11.282 1.00 87.75 88 ALA A N 1
ATOM 710 C CA . ALA A 1 88 ? 10.394 -0.097 -11.980 1.00 87.75 88 ALA A CA 1
ATOM 711 C C . ALA A 1 88 ? 10.846 -0.011 -13.442 1.00 87.75 88 ALA A C 1
ATOM 713 O O . ALA A 1 88 ? 11.706 -0.776 -13.861 1.00 87.75 88 ALA A O 1
ATOM 714 N N . LEU A 1 89 ? 10.303 0.928 -14.223 1.00 87.44 89 LEU A N 1
ATOM 715 C CA . LEU A 1 89 ? 10.651 1.076 -15.639 1.00 87.44 89 LEU A CA 1
ATOM 716 C C . LEU A 1 89 ? 12.161 1.263 -15.893 1.00 87.44 89 LEU A C 1
ATOM 718 O O . LEU A 1 89 ? 12.680 0.560 -16.761 1.00 87.44 89 LEU A O 1
ATOM 722 N N . PRO A 1 90 ? 12.885 2.170 -15.201 1.00 85.44 90 PRO A N 1
ATOM 723 C CA . PRO A 1 90 ? 14.323 2.310 -15.427 1.00 85.44 90 PRO A CA 1
ATOM 724 C C . PRO A 1 90 ? 15.108 1.078 -14.971 1.00 85.44 90 PRO A C 1
ATOM 726 O O . PRO A 1 90 ? 16.025 0.658 -15.671 1.00 85.44 90 PRO A O 1
ATOM 729 N N . LEU A 1 91 ? 14.735 0.459 -13.848 1.00 86.56 91 LEU A N 1
ATOM 730 C CA . LEU A 1 91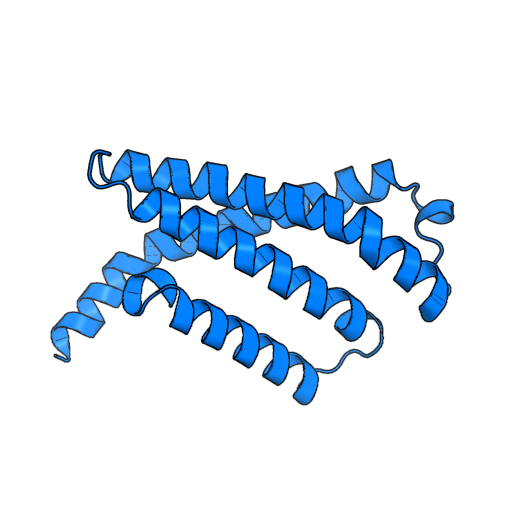 ? 15.456 -0.706 -13.338 1.00 86.56 91 LEU A CA 1
ATOM 731 C C . LEU A 1 91 ? 15.218 -1.960 -14.182 1.00 86.56 91 LEU A C 1
ATOM 733 O O . LEU A 1 91 ? 16.163 -2.699 -14.440 1.00 86.56 91 LEU A O 1
ATOM 737 N N . TYR A 1 92 ? 14.006 -2.180 -14.693 1.00 83.75 92 TYR A N 1
ATOM 738 C CA . TYR A 1 92 ? 13.744 -3.275 -15.630 1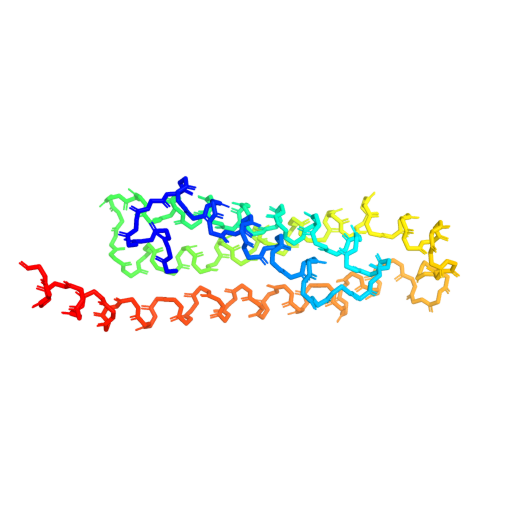.00 83.75 92 TYR A CA 1
ATOM 739 C C . TYR A 1 92 ? 14.500 -3.094 -16.951 1.00 83.75 92 TYR A C 1
ATOM 741 O O . TYR A 1 92 ? 15.018 -4.067 -17.498 1.00 83.75 92 TYR A O 1
ATOM 749 N N . ALA A 1 93 ? 14.637 -1.858 -17.437 1.00 82.12 93 ALA A N 1
ATOM 750 C CA . ALA A 1 93 ? 15.434 -1.588 -18.629 1.00 82.12 93 ALA A CA 1
ATOM 751 C C . ALA A 1 93 ? 16.933 -1.863 -18.401 1.00 82.12 93 ALA A C 1
ATOM 753 O O . ALA A 1 93 ? 17.577 -2.449 -19.266 1.00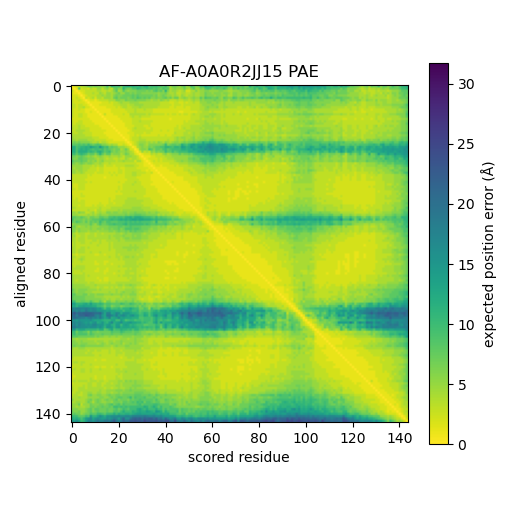 82.12 93 ALA A O 1
ATOM 754 N N . GLN A 1 94 ? 17.476 -1.482 -17.239 1.00 81.56 94 GLN A N 1
ATOM 755 C CA . GLN A 1 94 ? 18.903 -1.627 -16.924 1.00 81.56 94 GLN A CA 1
ATOM 756 C C . GLN A 1 94 ? 19.306 -3.052 -16.533 1.00 81.56 94 GLN A C 1
ATOM 758 O O . GLN A 1 94 ? 20.348 -3.534 -16.964 1.00 81.56 94 GLN A O 1
ATOM 763 N N . PHE A 1 95 ? 18.499 -3.722 -15.710 1.00 79.12 95 PHE A N 1
ATOM 764 C CA . PHE A 1 95 ? 18.873 -5.001 -15.102 1.00 79.12 95 PHE A CA 1
ATOM 765 C C . PHE A 1 95 ? 18.234 -6.209 -15.785 1.00 79.12 95 PHE A C 1
ATOM 767 O O . PHE A 1 95 ? 18.806 -7.293 -15.739 1.00 79.12 95 PHE A O 1
ATOM 774 N N . ALA A 1 96 ? 17.078 -6.047 -16.436 1.00 70.44 96 ALA A N 1
ATOM 775 C CA . ALA A 1 96 ? 16.380 -7.147 -17.107 1.00 70.44 96 ALA A CA 1
ATOM 776 C C . ALA A 1 96 ? 16.466 -7.084 -18.644 1.00 70.44 96 ALA A C 1
ATOM 778 O O . ALA A 1 96 ? 15.878 -7.932 -19.310 1.00 70.44 96 ALA A O 1
ATOM 779 N N . ASN A 1 97 ? 17.165 -6.087 -19.215 1.00 69.81 97 ASN A N 1
ATOM 780 C CA . ASN A 1 97 ? 17.194 -5.789 -20.659 1.00 69.81 97 ASN A CA 1
ATOM 781 C C . ASN A 1 97 ? 15.791 -5.705 -21.300 1.00 69.81 97 ASN A C 1
ATOM 783 O O . ASN A 1 97 ? 15.632 -5.850 -22.512 1.00 69.81 97 ASN A O 1
ATOM 787 N N . PHE A 1 98 ? 14.751 -5.473 -20.491 1.00 67.38 98 PHE A N 1
ATOM 788 C CA . PHE A 1 98 ? 13.364 -5.500 -20.929 1.00 67.38 98 PHE A CA 1
ATOM 789 C C . PHE A 1 98 ? 12.858 -4.068 -21.076 1.00 67.38 98 PHE A C 1
ATOM 791 O O . PHE A 1 98 ? 12.435 -3.417 -20.118 1.00 67.38 98 PHE A O 1
ATOM 798 N N . ASN A 1 99 ? 12.918 -3.547 -22.302 1.00 72.88 99 ASN A N 1
ATOM 799 C CA . ASN A 1 99 ? 12.469 -2.193 -22.614 1.00 72.88 99 ASN A CA 1
ATOM 800 C C . ASN A 1 99 ? 10.942 -2.132 -22.759 1.00 72.88 99 ASN A C 1
ATOM 802 O O . ASN A 1 99 ? 10.397 -1.986 -23.852 1.00 72.88 99 ASN A O 1
ATOM 806 N N . ILE A 1 100 ? 10.234 -2.162 -21.626 1.00 68.44 100 ILE A N 1
ATOM 807 C CA . ILE A 1 100 ? 8.767 -1.991 -21.550 1.00 68.44 100 ILE A CA 1
ATOM 808 C C . ILE A 1 100 ? 8.325 -0.725 -22.303 1.00 68.44 100 ILE A C 1
ATOM 810 O O . ILE A 1 100 ? 7.291 -0.711 -22.971 1.00 68.44 100 ILE A O 1
ATOM 814 N N . ARG A 1 101 ? 9.151 0.332 -22.246 1.00 70.38 101 ARG A N 1
ATOM 815 C CA . ARG A 1 101 ? 8.920 1.596 -22.958 1.00 70.38 101 ARG A CA 1
ATOM 816 C C . ARG A 1 101 ? 8.806 1.420 -24.472 1.00 70.38 101 ARG A C 1
ATOM 818 O O . ARG A 1 101 ? 7.999 2.114 -25.075 1.00 70.38 101 ARG A O 1
ATOM 825 N N . GLN A 1 102 ? 9.599 0.527 -25.060 1.00 69.50 102 GLN A N 1
ATOM 826 C CA . GLN A 1 102 ? 9.629 0.287 -26.505 1.00 69.50 102 GLN A CA 1
ATOM 827 C C . GLN A 1 102 ? 8.588 -0.750 -26.938 1.00 69.50 102 GLN A C 1
ATOM 829 O O . GLN A 1 102 ? 8.046 -0.636 -28.029 1.00 69.50 102 GLN A O 1
ATOM 834 N N . ILE A 1 103 ? 8.296 -1.738 -26.084 1.00 74.56 103 ILE A N 1
ATOM 835 C CA . ILE A 1 103 ? 7.392 -2.848 -26.420 1.00 74.56 103 ILE A CA 1
ATOM 836 C C . ILE A 1 103 ? 5.922 -2.443 -26.256 1.00 74.56 103 ILE A C 1
ATOM 838 O O . ILE A 1 103 ? 5.111 -2.676 -27.144 1.00 74.56 103 ILE A O 1
ATOM 842 N N . PHE A 1 104 ? 5.570 -1.842 -25.116 1.00 74.25 104 PHE A N 1
ATOM 843 C CA . PHE A 1 104 ? 4.176 -1.535 -24.773 1.00 74.25 104 PHE A CA 1
ATOM 844 C C . PHE A 1 104 ? 3.863 -0.041 -24.805 1.00 74.25 104 PHE A C 1
ATOM 846 O O . PHE A 1 104 ? 2.706 0.331 -24.984 1.00 74.25 104 PHE A O 1
ATOM 853 N N . GLY A 1 105 ? 4.870 0.816 -24.626 1.00 83.00 105 GLY A N 1
ATOM 854 C CA . GLY A 1 105 ? 4.672 2.235 -24.354 1.00 83.00 105 GLY A CA 1
ATOM 855 C C . GLY A 1 105 ? 4.324 2.481 -22.883 1.00 83.00 105 GLY A C 1
ATOM 856 O O . GLY A 1 105 ? 3.533 1.762 -22.271 1.00 83.00 105 GLY A O 1
ATOM 857 N N . VAL A 1 106 ? 4.923 3.522 -22.297 1.00 85.44 106 VAL A N 1
ATOM 858 C CA . VAL A 1 106 ? 4.810 3.829 -20.857 1.00 85.44 106 VAL A CA 1
ATOM 859 C 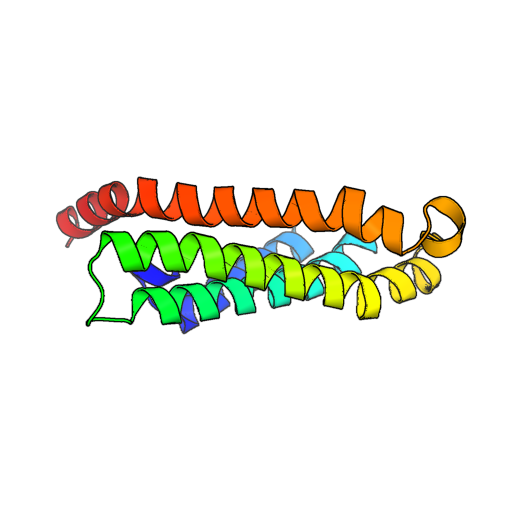C . VAL A 1 106 ? 3.354 3.977 -20.416 1.00 85.44 106 VAL A C 1
ATOM 861 O O . VAL A 1 106 ? 2.934 3.351 -19.447 1.00 85.44 106 VAL A O 1
ATOM 864 N N . TRP A 1 107 ? 2.578 4.783 -21.140 1.00 86.50 107 TRP A N 1
ATOM 865 C CA . TRP A 1 107 ? 1.189 5.072 -20.788 1.00 86.50 107 TRP A CA 1
ATOM 866 C C . TRP A 1 107 ? 0.287 3.847 -20.887 1.00 86.50 107 TRP A C 1
ATOM 868 O O . TRP A 1 107 ? -0.529 3.622 -19.999 1.00 86.50 107 TRP A O 1
ATOM 878 N N . ASN A 1 108 ? 0.474 3.027 -21.920 1.00 88.25 108 ASN A N 1
ATOM 879 C CA . ASN A 1 108 ? -0.314 1.817 -22.110 1.00 88.25 108 ASN A CA 1
ATOM 880 C C . ASN A 1 108 ? -0.024 0.791 -21.002 1.00 88.25 108 ASN A C 1
ATOM 882 O O . ASN A 1 108 ? -0.949 0.261 -20.398 1.00 88.25 108 ASN A O 1
ATOM 886 N N . TYR A 1 109 ? 1.253 0.585 -20.653 1.00 88.94 109 TYR A N 1
ATOM 887 C CA . TYR A 1 109 ? 1.641 -0.268 -19.525 1.00 88.94 109 TYR A CA 1
ATOM 888 C C . TYR A 1 109 ? 1.012 0.204 -18.205 1.00 88.94 109 TYR A C 1
ATOM 890 O O . TYR A 1 109 ? 0.400 -0.583 -17.480 1.00 88.94 109 TYR A O 1
ATOM 898 N N . LEU A 1 110 ? 1.117 1.500 -17.897 1.00 91.38 110 LEU A N 1
ATOM 899 C CA . LEU A 1 110 ? 0.583 2.039 -16.647 1.00 91.38 110 LEU A CA 1
ATOM 900 C C . LEU A 1 110 ? -0.945 1.918 -16.581 1.00 91.38 110 LEU A C 1
ATOM 902 O O . LEU A 1 110 ? -1.472 1.458 -15.572 1.00 91.38 110 LEU A O 1
ATOM 906 N N . LEU A 1 111 ? -1.661 2.290 -17.643 1.00 92.38 111 LEU A N 1
ATOM 907 C CA . LEU A 1 111 ? -3.125 2.323 -17.638 1.00 92.38 111 LEU A CA 1
ATOM 908 C C . LEU A 1 111 ? -3.767 0.940 -17.771 1.00 92.38 111 LEU A C 1
ATOM 910 O O . LEU A 1 111 ? -4.809 0.710 -17.167 1.00 92.38 111 LEU A O 1
ATOM 914 N N . VAL A 1 112 ? -3.168 0.023 -18.535 1.00 91.06 112 VAL A N 1
ATOM 915 C CA . VAL A 1 112 ? -3.761 -1.296 -18.819 1.00 91.06 112 VAL A CA 1
ATOM 916 C C . VAL A 1 112 ? -3.304 -2.362 -17.828 1.00 91.06 112 VAL A C 1
ATOM 918 O O . VAL A 1 112 ? -4.048 -3.304 -17.572 1.00 91.06 112 VAL A O 1
ATOM 921 N N . MET A 1 113 ? -2.110 -2.229 -17.243 1.00 91.25 113 MET A N 1
ATOM 922 C CA . MET A 1 113 ? -1.593 -3.221 -16.293 1.00 91.25 113 MET A CA 1
ATOM 923 C C . MET A 1 113 ? -1.588 -2.684 -14.866 1.00 91.25 113 MET A C 1
ATOM 925 O O . MET A 1 113 ? -2.219 -3.265 -13.985 1.00 91.25 113 MET A O 1
ATOM 929 N N . VAL A 1 114 ? -0.909 -1.560 -14.624 1.00 92.88 114 VAL A N 1
ATOM 930 C CA . VAL A 1 114 ? -0.666 -1.080 -13.253 1.00 92.88 114 VAL A CA 1
ATOM 931 C C . VAL A 1 114 ? -1.955 -0.581 -12.603 1.00 92.88 114 VAL A C 1
ATOM 933 O O . VAL A 1 114 ? -2.286 -1.005 -11.499 1.00 92.88 114 VAL A O 1
ATOM 936 N N . VAL A 1 115 ? -2.712 0.291 -13.265 1.00 95.38 115 VAL A N 1
ATOM 937 C CA . VAL A 1 115 ? -3.947 0.864 -12.708 1.00 95.38 115 VAL A CA 1
ATOM 938 C C . VAL A 1 115 ? -4.985 -0.204 -12.336 1.00 95.38 115 VAL A C 1
ATOM 940 O O . VAL A 1 115 ? -5.371 -0.245 -11.166 1.00 95.38 115 VAL A O 1
ATOM 943 N N . PRO A 1 116 ? -5.438 -1.087 -13.248 1.00 95.88 116 PRO A N 1
ATOM 944 C CA . PRO A 1 116 ? -6.490 -2.045 -12.919 1.00 95.88 116 PRO A CA 1
ATOM 945 C C . PRO A 1 116 ? -6.041 -3.060 -11.868 1.00 95.88 116 PRO A C 1
ATOM 947 O O . PRO A 1 116 ? -6.830 -3.393 -10.986 1.00 95.88 116 PRO A O 1
ATOM 950 N N . PHE A 1 117 ? -4.777 -3.497 -11.905 1.00 95.81 117 PHE A N 1
ATOM 951 C CA . PHE A 1 117 ? -4.234 -4.397 -10.889 1.00 95.81 117 PHE A CA 1
ATOM 952 C C . PHE A 1 117 ? -4.306 -3.776 -9.488 1.00 95.81 117 PHE A C 1
ATOM 954 O O . PHE A 1 117 ? -4.856 -4.391 -8.578 1.00 95.81 117 PHE A O 1
ATOM 961 N N . ASN A 1 118 ? -3.820 -2.542 -9.317 1.00 96.50 118 ASN A N 1
ATOM 962 C CA . ASN A 1 118 ? -3.766 -1.900 -7.999 1.00 96.50 118 ASN A CA 1
ATOM 963 C C . ASN A 1 118 ? -5.146 -1.466 -7.484 1.00 96.50 118 ASN A C 1
ATOM 965 O O . ASN A 1 118 ? -5.390 -1.505 -6.277 1.00 96.50 118 ASN A O 1
ATOM 969 N N . LEU A 1 119 ? -6.069 -1.100 -8.381 1.00 96.44 119 LEU A N 1
ATOM 970 C CA . LEU A 1 119 ? -7.461 -0.837 -8.010 1.00 96.44 119 LEU A CA 1
ATOM 971 C C . LEU A 1 119 ? -8.133 -2.105 -7.472 1.00 96.44 119 LEU A C 1
ATOM 973 O O . LEU A 1 119 ? -8.731 -2.075 -6.396 1.00 96.44 119 LEU A O 1
ATOM 977 N N . LEU A 1 120 ? -8.006 -3.226 -8.190 1.00 96.75 120 LEU A N 1
ATOM 978 C CA . LEU A 1 120 ? -8.548 -4.514 -7.752 1.00 96.75 120 LEU A CA 1
ATOM 979 C C . LEU A 1 120 ? -7.907 -4.969 -6.443 1.00 96.75 120 LEU A C 1
ATOM 981 O O . LEU A 1 120 ? -8.612 -5.361 -5.516 1.00 96.75 120 LEU A O 1
ATOM 985 N N . GLU A 1 121 ? -6.585 -4.875 -6.346 1.00 94.94 121 GLU A N 1
ATOM 986 C CA . GLU A 1 121 ? -5.842 -5.239 -5.147 1.00 94.94 121 GLU A CA 1
ATOM 987 C C . GLU A 1 121 ? -6.296 -4.427 -3.929 1.00 94.94 121 GLU A C 1
ATOM 989 O O . GLU A 1 121 ? -6.605 -5.010 -2.888 1.00 94.94 121 GLU A O 1
ATOM 994 N N . GLY A 1 122 ? -6.405 -3.102 -4.050 1.00 94.06 122 GLY A N 1
ATOM 995 C CA . GLY A 1 122 ? -6.880 -2.249 -2.962 1.00 94.06 122 GLY A CA 1
ATOM 996 C C . GLY A 1 122 ? -8.304 -2.602 -2.529 1.00 94.06 122 GLY A C 1
ATOM 997 O O . GLY A 1 122 ? -8.557 -2.786 -1.334 1.00 94.06 122 GLY A O 1
ATOM 998 N N . VAL A 1 123 ? -9.220 -2.794 -3.484 1.00 95.75 123 VAL A N 1
ATOM 999 C CA . VAL A 1 123 ? -10.608 -3.177 -3.184 1.00 95.75 123 VAL A CA 1
ATOM 1000 C C . VAL A 1 123 ? -10.669 -4.523 -2.472 1.00 95.75 123 VAL A C 1
ATOM 1002 O O . VAL A 1 123 ? -11.355 -4.644 -1.457 1.00 95.75 123 VAL A O 1
ATOM 1005 N N . ILE A 1 124 ? -9.939 -5.524 -2.964 1.00 95.31 124 ILE A N 1
ATOM 1006 C CA . ILE A 1 124 ? -9.933 -6.868 -2.384 1.00 95.31 124 ILE A CA 1
ATOM 1007 C C . ILE A 1 124 ? -9.315 -6.836 -0.988 1.00 95.31 124 ILE A C 1
ATOM 1009 O O . ILE A 1 124 ? -9.929 -7.322 -0.041 1.00 95.31 124 ILE A O 1
ATOM 1013 N N . LEU A 1 125 ? -8.132 -6.243 -0.818 1.00 93.69 125 LEU A N 1
ATOM 1014 C CA . LEU A 1 125 ? -7.425 -6.244 0.464 1.00 93.69 125 LEU A CA 1
ATOM 1015 C C . LEU A 1 125 ? -8.205 -5.504 1.552 1.00 93.69 125 LEU A C 1
ATOM 1017 O O . LEU A 1 125 ? -8.322 -5.999 2.680 1.00 93.69 125 LEU A O 1
ATOM 1021 N N . ILE A 1 126 ? -8.743 -4.326 1.230 1.00 92.81 126 ILE A N 1
ATOM 1022 C CA . ILE A 1 126 ? -9.492 -3.516 2.191 1.00 92.81 126 ILE A CA 1
ATOM 1023 C C . ILE A 1 126 ? -10.881 -4.115 2.403 1.00 92.81 126 ILE A C 1
ATOM 1025 O O . ILE A 1 126 ? -11.281 -4.318 3.548 1.00 92.81 126 ILE A O 1
ATOM 1029 N N . GLY A 1 127 ? -11.592 -4.454 1.328 1.00 91.88 127 GLY A N 1
ATOM 1030 C CA . GLY A 1 127 ? -12.931 -5.038 1.385 1.00 91.88 127 GLY A CA 1
ATOM 1031 C C . GLY A 1 127 ? -12.954 -6.342 2.177 1.00 91.88 127 GLY A C 1
ATOM 1032 O O . GLY A 1 127 ? -13.714 -6.465 3.138 1.00 91.88 127 GLY A O 1
ATOM 1033 N N . LEU A 1 128 ? -12.053 -7.276 1.861 1.00 92.56 128 LEU A N 1
ATOM 1034 C CA . LEU A 1 128 ? -11.927 -8.535 2.595 1.00 92.56 128 LEU A CA 1
ATOM 1035 C C . LEU A 1 128 ? -11.555 -8.290 4.060 1.00 92.56 128 LEU A C 1
ATOM 1037 O O . LEU A 1 128 ? -12.111 -8.929 4.955 1.00 92.56 128 LEU A O 1
ATOM 1041 N N . SER A 1 129 ? -10.657 -7.334 4.325 1.00 90.31 129 SER A N 1
ATOM 1042 C CA . SER A 1 129 ? -10.319 -6.962 5.699 1.00 90.31 129 SER A CA 1
ATOM 1043 C C . SER A 1 129 ? -11.554 -6.500 6.468 1.00 90.31 129 SER A C 1
ATOM 1045 O O . SER A 1 129 ? -11.813 -7.004 7.554 1.00 90.31 129 SER A O 1
ATOM 1047 N N . LEU A 1 130 ? -12.349 -5.590 5.910 1.00 88.75 130 LEU A N 1
ATOM 1048 C CA . LEU A 1 130 ? -13.547 -5.062 6.565 1.00 88.75 130 LEU A CA 1
ATOM 1049 C C . LEU A 1 130 ? -14.603 -6.141 6.838 1.00 88.75 130 LEU A C 1
ATOM 1051 O O . LEU A 1 130 ? -15.216 -6.123 7.904 1.00 88.75 130 LEU A O 1
ATOM 1055 N N . VAL A 1 131 ? -14.774 -7.101 5.925 1.00 90.12 131 VAL A N 1
ATOM 1056 C CA . VAL A 1 131 ? -15.724 -8.217 6.083 1.00 90.12 131 VAL A CA 1
ATOM 1057 C C . VAL A 1 131 ? -15.281 -9.197 7.173 1.00 90.12 131 VAL A C 1
ATOM 1059 O O . VAL A 1 131 ? -16.097 -9.635 7.983 1.00 90.12 131 VAL A O 1
ATOM 1062 N N . LEU A 1 132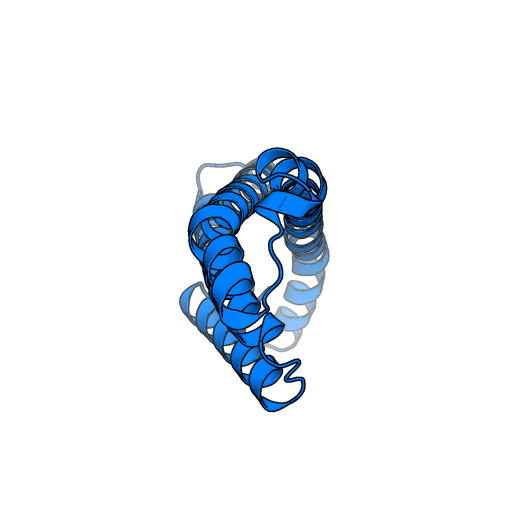 ? -13.994 -9.540 7.224 1.00 89.62 132 LEU A N 1
ATOM 1063 C CA . LEU A 1 132 ? -13.472 -10.555 8.146 1.00 89.62 132 LEU A CA 1
ATOM 1064 C C . LEU A 1 132 ? -13.174 -10.011 9.555 1.00 89.62 132 LEU A C 1
ATOM 1066 O O . LEU A 1 132 ? -13.170 -10.774 10.524 1.00 89.62 132 LEU A O 1
ATOM 1070 N N . LEU A 1 133 ? -12.940 -8.703 9.702 1.00 87.50 133 LEU A N 1
ATOM 1071 C CA . LEU A 1 133 ? -12.572 -8.083 10.982 1.00 87.50 133 LEU A CA 1
ATOM 1072 C C . LEU A 1 133 ? -13.557 -8.374 12.132 1.00 87.50 133 LEU A C 1
ATOM 1074 O O . LEU A 1 133 ? -13.087 -8.765 13.203 1.00 87.50 133 LEU A O 1
ATOM 1078 N N . PRO A 1 134 ? -14.890 -8.257 11.964 1.00 85.62 134 PRO A N 1
ATOM 1079 C CA . PRO A 1 134 ? -15.839 -8.575 13.031 1.00 85.62 134 PRO A CA 1
ATOM 1080 C C . PRO A 1 134 ? -15.762 -10.035 13.489 1.00 85.62 134 PRO A C 1
ATOM 1082 O O . PRO A 1 134 ? -15.867 -10.309 14.685 1.00 85.62 134 PRO A O 1
ATOM 1085 N N . ALA A 1 135 ? -15.564 -10.973 12.557 1.00 87.00 135 ALA A N 1
ATOM 1086 C CA . ALA A 1 135 ? -15.450 -12.395 12.869 1.00 87.00 135 ALA A CA 1
ATOM 1087 C C . ALA A 1 135 ? -14.188 -12.677 13.696 1.00 87.00 135 ALA A C 1
ATOM 1089 O O . ALA A 1 135 ? -14.264 -13.316 14.745 1.00 87.00 135 ALA A O 1
ATOM 1090 N N . ILE A 1 136 ? -13.050 -12.115 13.285 1.00 86.69 136 ILE A N 1
ATOM 1091 C CA . ILE A 1 136 ? -11.775 -12.284 13.992 1.00 86.69 136 ILE A CA 1
ATOM 1092 C C . ILE A 1 136 ? -11.825 -11.630 15.377 1.00 86.69 136 ILE A C 1
ATOM 1094 O O . ILE A 1 136 ? -11.425 -12.243 16.363 1.00 86.69 136 ILE A O 1
ATOM 1098 N N . GLN A 1 137 ? -12.385 -10.423 15.492 1.00 85.12 137 GLN A N 1
ATOM 1099 C CA . GLN A 1 137 ? -12.515 -9.741 16.783 1.00 85.12 137 GLN A CA 1
ATOM 1100 C C . GLN A 1 137 ? -13.396 -10.497 17.783 1.00 85.12 137 GLN A C 1
ATOM 1102 O O . GLN A 1 137 ? -13.156 -10.393 18.985 1.00 85.12 137 GLN A O 1
ATOM 1107 N N . ARG A 1 138 ? -14.420 -11.231 17.320 1.00 85.19 138 ARG A N 1
ATOM 1108 C CA . ARG A 1 138 ? -15.230 -12.099 18.192 1.00 85.19 138 ARG A CA 1
ATOM 1109 C C . ARG A 1 138 ? -14.415 -13.265 18.740 1.00 85.19 138 ARG A C 1
ATOM 1111 O O . ARG A 1 138 ? -14.591 -13.608 19.900 1.00 85.19 138 ARG A O 1
ATOM 1118 N N . ILE A 1 139 ? -13.548 -13.859 17.921 1.00 85.69 139 ILE A N 1
ATOM 1119 C CA . ILE A 1 139 ? -12.693 -14.979 18.335 1.00 85.69 139 ILE A CA 1
ATOM 1120 C C . ILE A 1 139 ? -11.654 -14.496 19.348 1.00 85.69 139 ILE A C 1
ATOM 1122 O O . ILE A 1 139 ? -11.552 -15.066 20.426 1.00 85.69 139 ILE A O 1
ATOM 1126 N N . VAL A 1 140 ? -10.948 -13.401 19.051 1.00 84.44 140 VAL A N 1
ATOM 1127 C CA . VAL A 1 140 ? -9.913 -12.848 19.943 1.00 84.44 140 VAL A CA 1
ATOM 1128 C C . VAL A 1 140 ? -10.491 -12.471 21.312 1.00 84.44 140 VAL A C 1
ATOM 1130 O O . VAL A 1 140 ? -9.903 -12.794 22.336 1.00 84.44 140 VAL A O 1
ATOM 1133 N N . ARG A 1 141 ? -11.685 -11.862 21.350 1.00 81.12 141 ARG A N 1
ATOM 1134 C CA . ARG A 1 141 ? -12.374 -11.506 22.605 1.00 81.12 141 ARG A CA 1
ATOM 1135 C C . ARG A 1 141 ? -12.912 -12.688 23.416 1.00 81.12 141 ARG A C 1
ATOM 1137 O O . ARG A 1 141 ? -13.380 -12.461 24.517 1.00 81.12 141 ARG A O 1
ATOM 1144 N N . ARG A 1 142 ? -12.937 -13.905 22.866 1.00 74.62 142 ARG A N 1
ATOM 1145 C CA . ARG A 1 142 ? -13.328 -15.115 23.613 1.00 74.62 142 ARG A CA 1
ATOM 1146 C C . ARG A 1 142 ? -12.145 -15.809 24.284 1.00 74.62 142 ARG A C 1
ATOM 1148 O O . ARG A 1 142 ? -12.369 -16.689 25.104 1.00 74.62 142 ARG A O 1
ATOM 1155 N N . VAL A 1 143 ? -10.925 -15.486 23.862 1.00 73.31 143 VAL A N 1
ATOM 1156 C CA . VAL A 1 143 ? -9.689 -16.114 24.352 1.00 73.31 143 VAL A CA 1
ATOM 1157 C C . VAL A 1 143 ? -9.034 -15.274 25.456 1.00 73.31 143 VAL A C 1
ATOM 1159 O O . VAL A 1 143 ? -8.328 -15.834 26.288 1.00 73.31 143 VAL A O 1
ATOM 1162 N N . ASN A 1 144 ? -9.304 -13.965 25.480 1.00 53.56 144 ASN A N 1
ATOM 1163 C CA . ASN A 1 144 ? -9.038 -13.076 26.617 1.00 53.56 144 ASN A CA 1
ATOM 1164 C C . ASN A 1 144 ? -10.248 -13.005 27.545 1.00 53.56 144 ASN A C 1
ATOM 1166 O O . ASN A 1 144 ? -10.026 -12.839 28.762 1.00 53.56 144 ASN A O 1
#

Radius of gyration: 17.28 Å; Cα contacts (8 Å, |Δi|>4): 133; chains: 1; bounding box: 39×31×53 Å

Mean predicted aligned error: 5.23 Å

Organism: NCBI:txid1616

Foldseek 3Di:
DCCVPPHLVVVLVVLVVVLVCCCVPVNPPLCSVQVSVLQSVLVNQLSVLLNVLVVPPVDDPVSSLVSSLVVSLVSSLVSQLVSCVPGVQVSCCVPVVDNCCVPQNSVRCSPVPRNVVSNVVSNCVSVVCVVCVVVVVVVVVVVD

pLDDT: mean 88.55, std 7.39, range [53.56, 96.75]

Secondary structure (DSSP, 8-state):
-HHHHT-HHHHHHHHHHHHHHHHHHS--THHHHHHHHHHHHHHHHHHHHHHHHHH-TTS-HHHHHHHHHHHHHHHHHHHHHHHIIIIIHHHHHHHS---HHHHT-HHHHIIIIIHHHHHHHHHHHHHHHHHHHHHHHHHHHHH-

InterPro domains:
  IPR024529 ECF transporter, substrate-specific component [PF12822] (2-132)
  IPR025720 ECF transporter, Riboflavin transporter RibU [PIRSF037778] (1-142)
  IPR025720 ECF transporter, Riboflavin transporter RibU [PTHR38438] (2-142)

Sequence (144 aa):
MGLVLLDLKSSYGILFLRSLLKLLIANAGINDYIGLPMNILGYMLLLFVLNWCLQQKNWRPWMRHTTALIFGTFSLTIAMILLNYLYALPLYAQFANFNIRQIFGVWNYLLVMVVPFNLLEGVILIGLSLVLLPAIQRIVRRVN

Solvent-accessible surface area (backbone atoms only — not comparable to full-atom values): 7662 Å² total; per-residue (Å²): 99,51,51,82,76,73,29,65,69,59,28,52,50,52,52,50,50,53,52,51,49,42,57,74,74,62,61,67,55,71,62,44,68,55,46,48,61,49,48,51,54,23,49,51,50,22,52,51,44,32,50,52,36,67,61,49,78,92,49,56,70,69,56,26,52,52,47,20,41,51,55,16,14,52,50,24,28,53,44,44,51,51,40,38,64,73,47,43,52,58,47,35,36,73,76,64,72,44,51,54,61,78,76,58,30,63,67,52,46,42,61,71,49,50,41,54,51,33,42,52,49,30,46,49,57,44,50,52,36,65,66,48,46,64,60,52,52,54,54,56,64,71,77,107